Protein AF-A0A832U632-F1 (afdb_monomer_lite)

Foldseek 3Di:
DWFWDQDPVSPDIDTFDWDFPDDPVVVVPDQKTKIWGKALPDDPDVPKDWDAQVNDPDDHDPHTIITDPDIDITGNPD

Sequence (78 aa):
MLGLFPFDDKNEFKKRSWVIVSNEKYNLNHNTVIAIPITSKIRNFEDGIIIDDFDLEEGHLVKKSEICRSKYLLSTNL

Radius of gyration: 12.85 Å; chains: 1; bounding box: 30×26×29 Å

pLDDT: mean 89.88, std 7.74, range [55.75, 97.62]

Structure (mmCIF, N/CA/C/O backbone):
data_AF-A0A832U632-F1
#
_entry.id   AF-A0A832U632-F1
#
loop_
_atom_site.group_PDB
_atom_site.id
_atom_site.type_symbol
_atom_site.label_atom_id
_atom_site.label_alt_id
_atom_site.label_comp_id
_atom_site.label_asym_id
_atom_site.label_entity_id
_atom_site.label_seq_id
_atom_site.pdbx_PDB_ins_code
_atom_site.Cartn_x
_atom_site.Cartn_y
_atom_site.Cartn_z
_atom_site.occupancy
_atom_site.B_iso_or_equiv
_atom_site.auth_seq_id
_atom_site.auth_comp_id
_atom_site.auth_asym_id
_atom_site.auth_atom_id
_atom_site.pdbx_PDB_model_num
ATOM 1 N N . MET A 1 1 ? 4.119 -0.777 8.037 1.00 64.12 1 MET A N 1
ATOM 2 C CA . MET A 1 1 ? 3.120 -1.874 7.978 1.00 64.12 1 MET A CA 1
ATOM 3 C C . MET A 1 1 ? 2.990 -2.349 6.531 1.00 64.12 1 MET A C 1
ATOM 5 O O . MET A 1 1 ? 3.076 -1.512 5.642 1.00 64.12 1 MET A O 1
ATOM 9 N N . LEU A 1 2 ? 2.825 -3.652 6.266 1.00 75.25 2 LEU A N 1
ATOM 10 C CA . LEU A 1 2 ? 2.671 -4.190 4.902 1.00 75.25 2 LEU A CA 1
ATOM 11 C C . LEU A 1 2 ? 1.256 -4.744 4.707 1.00 75.25 2 LEU A C 1
ATOM 13 O O . LEU A 1 2 ? 0.795 -5.522 5.536 1.00 75.25 2 LEU A O 1
ATOM 17 N N . GLY A 1 3 ? 0.595 -4.355 3.619 1.00 79.00 3 GLY A N 1
ATOM 18 C CA . GLY A 1 3 ? -0.722 -4.857 3.215 1.00 79.00 3 GLY A CA 1
ATOM 19 C C . GLY A 1 3 ? -0.608 -5.796 2.016 1.00 79.00 3 GLY A C 1
ATOM 20 O O . GLY A 1 3 ? 0.346 -5.695 1.239 1.00 79.00 3 GLY A O 1
ATOM 21 N N . LEU A 1 4 ? -1.554 -6.724 1.863 1.00 87.50 4 LEU A N 1
ATOM 22 C CA . LEU A 1 4 ? -1.620 -7.613 0.703 1.00 87.50 4 LEU A CA 1
ATOM 23 C C . LEU A 1 4 ? -2.441 -6.941 -0.406 1.00 87.50 4 LEU A C 1
ATOM 25 O O . LEU A 1 4 ? -3.629 -6.693 -0.231 1.00 87.50 4 LEU A O 1
ATOM 29 N N . PHE A 1 5 ? -1.809 -6.651 -1.543 1.00 87.62 5 PHE A N 1
ATOM 30 C CA . PHE A 1 5 ? -2.454 -5.986 -2.678 1.00 87.62 5 PHE A CA 1
ATOM 31 C C . PHE A 1 5 ? -2.370 -6.840 -3.937 1.00 87.62 5 PHE A C 1
ATOM 33 O O . PHE A 1 5 ? -1.347 -7.506 -4.131 1.00 87.62 5 PHE A O 1
ATOM 40 N N . PRO A 1 6 ? -3.382 -6.785 -4.821 1.00 83.75 6 PRO A N 1
ATOM 41 C CA . PRO A 1 6 ? -3.281 -7.430 -6.118 1.00 83.75 6 PRO A CA 1
ATOM 42 C C . PRO A 1 6 ? -2.120 -6.827 -6.918 1.00 83.75 6 PRO A C 1
ATOM 44 O O . PRO A 1 6 ? -1.841 -5.622 -6.875 1.00 83.75 6 PRO A O 1
ATOM 47 N N . PHE A 1 7 ? -1.413 -7.697 -7.628 1.00 80.25 7 PHE A N 1
ATOM 48 C CA . PHE A 1 7 ? -0.448 -7.331 -8.648 1.00 80.25 7 PHE A CA 1
ATOM 49 C C . PHE A 1 7 ? -1.184 -6.799 -9.886 1.00 80.25 7 PHE A C 1
ATOM 51 O O . PHE A 1 7 ? -2.413 -6.823 -9.948 1.00 80.25 7 PHE A O 1
ATOM 58 N N . ASP A 1 8 ? -0.456 -6.265 -10.867 1.00 74.19 8 ASP A N 1
ATOM 59 C CA . ASP A 1 8 ? -1.088 -5.603 -12.019 1.00 74.19 8 ASP A CA 1
ATOM 60 C C . ASP A 1 8 ? -2.010 -6.537 -12.813 1.00 74.19 8 ASP A C 1
ATOM 62 O O . ASP A 1 8 ? -3.014 -6.093 -13.366 1.00 74.19 8 ASP A O 1
ATOM 66 N N . ASP A 1 9 ? -1.665 -7.824 -12.853 1.00 76.00 9 ASP A N 1
ATOM 67 C CA . ASP A 1 9 ? -2.434 -8.876 -13.517 1.00 76.00 9 ASP A CA 1
ATOM 68 C C . ASP A 1 9 ? -3.684 -9.306 -12.735 1.00 76.00 9 ASP A C 1
ATOM 70 O O . ASP A 1 9 ? -4.493 -10.066 -13.259 1.00 76.00 9 ASP A O 1
ATOM 74 N N . LYS A 1 10 ? -3.846 -8.819 -11.496 1.00 75.56 10 LYS A N 1
ATOM 75 C CA . LYS A 1 10 ? -4.897 -9.184 -10.532 1.00 75.56 10 LYS A CA 1
ATOM 76 C C . LYS A 1 10 ? -4.975 -10.679 -10.196 1.00 75.56 10 LYS A C 1
ATOM 78 O O . LYS A 1 10 ? -5.897 -11.081 -9.491 1.00 75.56 10 LYS A O 1
ATOM 83 N N . ASN A 1 11 ? -4.016 -11.473 -10.661 1.00 77.81 11 ASN A N 1
ATOM 84 C CA . ASN A 1 11 ? -3.943 -12.913 -10.439 1.00 77.81 11 ASN A CA 1
ATOM 85 C C . ASN A 1 11 ? -2.968 -13.236 -9.306 1.00 77.81 11 ASN A C 1
ATOM 87 O O . ASN A 1 11 ? -3.162 -14.203 -8.573 1.00 77.81 11 ASN A O 1
ATOM 91 N N . GLU A 1 12 ? -1.946 -12.400 -9.127 1.00 85.19 12 GLU A N 1
ATOM 92 C CA . GLU A 1 12 ? -1.021 -12.489 -8.005 1.00 85.19 12 GLU A CA 1
ATOM 93 C C . GLU A 1 12 ? -1.326 -11.433 -6.943 1.00 85.19 12 GLU A C 1
ATOM 95 O O . GLU A 1 12 ? -1.853 -10.360 -7.232 1.00 85.19 12 GLU A O 1
ATOM 100 N N . PHE A 1 13 ? -0.919 -11.697 -5.701 1.00 87.38 13 PHE A N 1
ATOM 101 C CA . PHE A 1 13 ? -0.920 -10.709 -4.627 1.00 87.38 13 PHE A CA 1
ATOM 102 C C . PHE A 1 13 ? 0.498 -10.501 -4.098 1.00 87.38 13 PHE A C 1
ATOM 104 O O . PHE A 1 13 ? 1.270 -11.449 -3.961 1.00 87.38 13 PHE A O 1
ATOM 111 N N . LYS A 1 14 ? 0.853 -9.256 -3.767 1.00 87.19 14 LYS A N 1
ATOM 112 C CA . LYS A 1 14 ? 2.152 -8.913 -3.171 1.00 87.19 14 LYS A CA 1
ATOM 113 C C . LYS A 1 14 ? 1.963 -8.107 -1.896 1.00 87.19 14 LYS A C 1
ATOM 115 O O . LYS A 1 14 ? 1.119 -7.213 -1.837 1.00 87.19 14 LYS A O 1
ATOM 120 N N . LYS A 1 15 ? 2.789 -8.403 -0.888 1.00 88.81 15 LYS A N 1
ATOM 121 C CA . LYS A 1 15 ? 2.912 -7.564 0.308 1.00 88.81 15 LYS A CA 1
ATOM 122 C C . LYS A 1 15 ? 3.620 -6.267 -0.072 1.00 88.81 15 LYS A C 1
ATOM 124 O O . LYS A 1 15 ? 4.716 -6.313 -0.629 1.00 88.81 15 LYS A O 1
ATOM 129 N N . ARG A 1 16 ? 2.990 -5.124 0.190 1.00 88.25 16 ARG A N 1
ATOM 130 C CA . ARG A 1 16 ? 3.509 -3.796 -0.165 1.00 88.25 16 ARG A CA 1
ATOM 131 C C . ARG A 1 16 ? 3.278 -2.802 0.966 1.00 88.25 16 ARG A C 1
ATOM 133 O O . ARG A 1 16 ? 2.320 -2.940 1.728 1.00 88.25 16 ARG A O 1
ATOM 140 N N . SER A 1 17 ? 4.148 -1.799 1.048 1.00 90.06 17 SER A N 1
ATOM 141 C CA . SER A 1 17 ? 3.868 -0.576 1.805 1.00 90.06 17 SER A CA 1
ATOM 142 C C . SER A 1 17 ? 2.677 0.152 1.184 1.00 90.06 17 SER A C 1
ATOM 144 O O . SER A 1 17 ? 2.359 -0.051 0.008 1.00 90.06 17 SER A O 1
ATOM 146 N N . TRP A 1 18 ? 1.998 0.972 1.977 1.00 91.94 18 TRP A N 1
ATOM 147 C CA . TRP A 1 18 ? 0.744 1.598 1.585 1.00 91.94 18 TRP A CA 1
ATOM 148 C C . TRP A 1 18 ? 0.457 2.854 2.398 1.00 91.94 18 TRP A C 1
ATOM 150 O O . TRP A 1 18 ? 0.943 2.992 3.517 1.00 91.94 18 TRP A O 1
ATOM 160 N N . VAL A 1 19 ? -0.348 3.740 1.814 1.00 92.44 19 VAL A N 1
ATOM 161 C CA . VAL A 1 19 ? -0.845 4.971 2.433 1.00 92.44 19 VAL A CA 1
ATOM 162 C C . VAL A 1 19 ? -2.307 4.773 2.813 1.00 92.44 19 VAL A C 1
ATOM 164 O O . VAL A 1 19 ? -3.103 4.316 1.989 1.00 92.44 19 VAL A O 1
ATOM 167 N N . ILE A 1 20 ? -2.667 5.118 4.048 1.00 94.19 20 ILE A N 1
ATOM 168 C CA . ILE A 1 20 ? -4.063 5.175 4.492 1.00 94.19 20 ILE A CA 1
ATOM 169 C C . ILE A 1 20 ? -4.637 6.522 4.057 1.00 94.19 20 ILE A C 1
ATOM 171 O O . ILE A 1 20 ? -4.085 7.565 4.386 1.00 94.19 20 ILE A O 1
ATOM 175 N N . VAL A 1 21 ? -5.745 6.496 3.319 1.00 94.94 21 VAL A N 1
ATOM 176 C CA . VAL A 1 21 ? -6.433 7.706 2.830 1.00 94.94 21 VAL A CA 1
ATOM 177 C C . VAL A 1 21 ? -7.837 7.871 3.412 1.00 94.94 21 VAL A C 1
ATOM 179 O O . VAL A 1 21 ? -8.488 8.888 3.178 1.00 94.94 21 VAL A O 1
ATOM 182 N N . SER A 1 22 ? -8.336 6.881 4.154 1.00 96.44 22 SER A N 1
ATOM 183 C CA . SER A 1 22 ? -9.567 7.024 4.933 1.00 96.44 22 SER A CA 1
ATOM 184 C C . SER A 1 22 ? -9.341 7.911 6.156 1.00 96.44 22 SER A C 1
ATOM 186 O O . SER A 1 22 ? -8.291 7.865 6.796 1.00 96.44 22 SER A O 1
ATOM 188 N N . ASN A 1 23 ? -10.356 8.712 6.489 1.00 97.12 23 ASN A N 1
ATOM 189 C CA . ASN A 1 23 ? -10.302 9.606 7.641 1.00 97.12 23 ASN A CA 1
ATOM 190 C C . ASN A 1 23 ? -10.345 8.842 8.975 1.00 97.12 23 ASN A C 1
ATOM 192 O O . ASN A 1 23 ? -10.801 7.701 9.054 1.00 97.12 23 ASN A O 1
ATOM 196 N N . GLU A 1 24 ? -9.916 9.516 10.038 1.00 96.88 24 GLU A N 1
ATOM 197 C CA . GLU A 1 24 ? -9.849 8.956 11.388 1.00 96.88 24 GLU A CA 1
ATOM 198 C C . GLU A 1 24 ? -11.205 8.441 11.887 1.00 96.88 24 GLU A C 1
ATOM 200 O O . GLU A 1 24 ? -11.290 7.325 12.393 1.00 96.88 24 GLU A O 1
ATOM 205 N N . LYS A 1 25 ? -12.292 9.196 11.665 1.00 97.62 25 LYS A N 1
ATOM 206 C CA . LYS A 1 25 ? -13.645 8.764 12.047 1.00 97.62 25 LYS A CA 1
ATOM 207 C C . LYS A 1 25 ? -13.994 7.413 11.422 1.00 97.62 25 LYS A C 1
ATOM 209 O O . LYS A 1 25 ? -14.580 6.571 12.091 1.00 97.62 25 LYS A O 1
ATOM 214 N N . TYR A 1 26 ? -13.650 7.183 10.160 1.00 96.56 26 TYR A N 1
ATOM 215 C CA . TYR A 1 26 ? -13.861 5.892 9.519 1.00 96.56 26 TYR A CA 1
ATOM 216 C C . TYR A 1 26 ? -12.996 4.808 10.170 1.00 96.56 26 TYR A C 1
ATOM 218 O O . TYR A 1 26 ? -13.535 3.780 10.579 1.00 96.56 26 TYR A O 1
ATOM 226 N N . ASN A 1 27 ? -11.697 5.078 10.327 1.00 94.62 27 ASN A N 1
ATOM 227 C CA . ASN A 1 27 ? -10.704 4.129 10.841 1.00 94.62 27 ASN A CA 1
ATOM 228 C C . ASN A 1 27 ? -10.996 3.681 12.285 1.00 94.62 27 ASN A C 1
ATOM 230 O O . ASN A 1 27 ? -10.720 2.541 12.632 1.00 94.62 27 ASN A O 1
ATOM 234 N N . LEU A 1 28 ? -11.582 4.550 13.116 1.00 96.12 28 LEU A N 1
ATOM 235 C CA . LEU A 1 28 ? -11.959 4.231 14.500 1.00 96.12 28 LEU A CA 1
ATOM 236 C C . LEU A 1 28 ? -13.231 3.377 14.612 1.00 96.12 28 LEU A C 1
ATOM 238 O O . LEU A 1 28 ? -13.451 2.740 15.637 1.00 96.12 28 LEU A O 1
ATOM 242 N N . ASN A 1 29 ? -14.090 3.389 13.589 1.00 97.00 29 ASN A N 1
ATOM 243 C CA . ASN A 1 29 ? -15.406 2.739 13.628 1.00 97.00 29 ASN A CA 1
ATOM 244 C C . ASN A 1 29 ? -15.487 1.467 12.768 1.00 97.00 29 ASN A C 1
ATOM 246 O O . ASN A 1 29 ? -16.537 0.828 12.729 1.00 97.00 29 ASN A O 1
ATOM 250 N N . HIS A 1 30 ? -14.415 1.099 12.061 1.00 95.31 30 HIS A N 1
ATOM 251 C CA . HIS A 1 30 ? -14.394 -0.055 11.163 1.00 95.31 30 HIS A CA 1
ATOM 252 C C . HIS A 1 30 ? -13.095 -0.842 11.323 1.00 95.31 30 HIS A C 1
ATOM 254 O O . HIS A 1 30 ? -12.025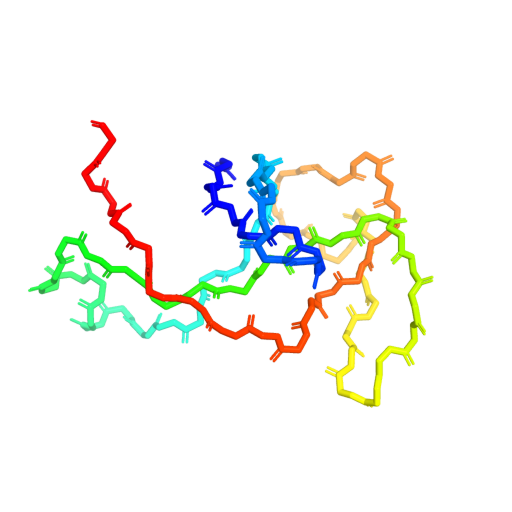 -0.266 11.475 1.00 95.31 30 HIS A O 1
ATOM 260 N N . ASN A 1 31 ? -13.169 -2.164 11.155 1.00 94.38 31 ASN A N 1
ATOM 261 C CA . ASN A 1 31 ? -11.989 -3.040 11.081 1.00 94.38 31 ASN A CA 1
ATOM 262 C C . ASN A 1 31 ? -11.365 -3.059 9.677 1.00 94.38 31 ASN A C 1
ATOM 264 O O . ASN A 1 31 ? -10.811 -4.063 9.223 1.00 94.38 31 ASN A O 1
ATOM 268 N N . THR A 1 32 ? -11.542 -1.966 8.946 1.00 94.44 32 THR A N 1
ATOM 269 C CA . THR A 1 32 ? -11.067 -1.802 7.585 1.00 94.44 32 THR A CA 1
ATOM 270 C C . THR A 1 32 ? -10.616 -0.373 7.372 1.00 94.44 32 THR A C 1
ATOM 272 O O . THR A 1 32 ? -11.159 0.550 7.971 1.00 94.44 32 THR A O 1
ATOM 275 N N . VAL A 1 33 ? -9.687 -0.178 6.448 1.00 95.38 33 VAL A N 1
ATOM 276 C CA . VAL A 1 33 ? -9.203 1.142 6.038 1.00 95.38 33 VAL A CA 1
ATOM 277 C C . VAL A 1 33 ? -9.135 1.235 4.521 1.00 95.38 33 VAL A C 1
ATOM 279 O O . VAL A 1 33 ? -8.991 0.224 3.829 1.00 95.38 33 VAL A O 1
ATOM 282 N N . ILE A 1 34 ? -9.232 2.453 3.992 1.00 95.31 34 ILE A N 1
ATOM 283 C CA . ILE A 1 34 ? -9.022 2.709 2.568 1.00 95.31 34 ILE A CA 1
ATOM 284 C C . ILE A 1 34 ? -7.544 3.014 2.363 1.00 95.31 34 ILE A C 1
ATOM 286 O O . ILE A 1 34 ? -6.992 3.944 2.948 1.00 95.31 34 ILE A O 1
ATOM 290 N N . ALA A 1 35 ? -6.925 2.213 1.511 1.00 94.31 35 ALA A N 1
ATOM 291 C CA . ALA A 1 35 ? -5.494 2.119 1.336 1.00 94.31 35 ALA A CA 1
ATOM 292 C C . ALA A 1 35 ? -5.089 2.310 -0.121 1.00 94.31 35 ALA A C 1
ATOM 294 O O . ALA A 1 35 ? -5.777 1.840 -1.030 1.00 94.31 35 ALA A O 1
ATOM 295 N N . ILE A 1 36 ? -3.919 2.899 -0.340 1.00 93.81 36 ILE A N 1
ATOM 296 C CA . ILE A 1 36 ? -3.283 2.978 -1.652 1.00 93.81 36 ILE A CA 1
ATOM 297 C C . ILE A 1 36 ? -1.898 2.331 -1.571 1.00 93.81 36 ILE A C 1
ATOM 299 O O . ILE A 1 36 ? -1.094 2.743 -0.735 1.00 93.81 36 ILE A O 1
ATOM 303 N N . PRO A 1 37 ? -1.581 1.323 -2.404 1.00 92.56 37 PRO A N 1
ATOM 304 C CA . PRO A 1 37 ? -0.271 0.697 -2.379 1.00 92.56 37 PRO A CA 1
ATOM 305 C C . PRO A 1 37 ? 0.809 1.636 -2.920 1.00 92.56 37 PRO A C 1
ATOM 307 O O . PRO A 1 37 ? 0.588 2.402 -3.858 1.00 92.56 37 PRO A O 1
ATOM 310 N N . ILE A 1 38 ? 2.011 1.494 -2.374 1.00 93.31 38 ILE A N 1
ATOM 311 C CA . ILE A 1 38 ? 3.235 2.145 -2.846 1.00 93.31 38 ILE A CA 1
ATOM 312 C C . ILE A 1 38 ? 4.028 1.134 -3.685 1.00 93.31 38 ILE A C 1
ATOM 314 O O . ILE A 1 38 ? 4.072 -0.062 -3.371 1.00 93.31 38 ILE A O 1
ATOM 318 N N . THR A 1 39 ? 4.662 1.588 -4.766 1.00 91.56 39 THR A N 1
ATOM 319 C CA . THR A 1 39 ? 5.550 0.757 -5.587 1.00 91.56 39 THR A CA 1
ATOM 320 C C . THR A 1 39 ? 6.878 1.446 -5.864 1.00 91.56 39 THR A C 1
ATOM 322 O O . THR A 1 39 ? 6.914 2.597 -6.269 1.00 91.56 39 THR A O 1
ATOM 325 N N . SER A 1 40 ? 7.989 0.722 -5.726 1.00 93.00 40 SER A N 1
ATOM 326 C CA . SER A 1 40 ? 9.308 1.220 -6.142 1.00 93.00 40 SER A CA 1
ATOM 327 C C . SER A 1 40 ? 9.536 1.123 -7.657 1.00 93.00 40 SER A C 1
ATOM 329 O O . SER A 1 40 ? 10.604 1.480 -8.147 1.00 93.00 40 SER A O 1
ATOM 331 N N . LYS A 1 41 ? 8.585 0.554 -8.415 1.00 92.12 41 LYS A N 1
ATOM 332 C CA . LYS A 1 41 ? 8.625 0.545 -9.880 1.00 92.12 41 LYS A CA 1
ATOM 333 C C . LYS A 1 41 ? 7.886 1.782 -10.371 1.00 92.12 41 LYS A C 1
ATOM 335 O O . LYS A 1 41 ? 6.674 1.720 -10.556 1.00 92.12 41 LYS A O 1
ATOM 340 N N . ILE A 1 42 ? 8.638 2.859 -10.578 1.00 94.00 42 ILE A N 1
ATOM 341 C CA . ILE A 1 42 ? 8.119 4.129 -11.084 1.00 94.00 42 ILE A CA 1
ATOM 342 C C . ILE A 1 42 ? 7.551 3.926 -12.490 1.00 94.00 42 ILE A C 1
ATOM 344 O O . ILE A 1 42 ? 8.236 3.424 -13.385 1.00 94.00 42 ILE A O 1
ATOM 348 N N . ARG A 1 43 ? 6.278 4.267 -12.659 1.00 91.31 43 ARG A N 1
ATOM 349 C CA . ARG A 1 43 ? 5.503 4.153 -13.898 1.00 91.31 43 ARG A CA 1
ATOM 350 C C . ARG A 1 43 ? 5.044 5.502 -14.422 1.00 91.31 43 ARG A C 1
ATOM 352 O O . ARG A 1 43 ? 4.670 5.548 -15.589 1.00 91.31 43 ARG A O 1
ATOM 359 N N . ASN A 1 44 ? 5.110 6.552 -13.601 1.00 91.62 44 ASN A N 1
ATOM 360 C CA . ASN A 1 44 ? 4.618 7.888 -13.927 1.00 91.62 44 ASN A CA 1
ATOM 361 C C . ASN A 1 44 ? 3.127 7.837 -14.286 1.00 91.62 44 ASN A C 1
ATOM 363 O O . ASN A 1 44 ? 2.721 8.172 -15.398 1.00 91.62 44 ASN A O 1
ATOM 367 N N . PHE A 1 45 ? 2.314 7.331 -13.359 1.00 88.31 45 PHE A N 1
ATOM 368 C CA . PHE A 1 45 ? 0.866 7.417 -13.474 1.00 88.31 45 PHE A CA 1
ATOM 369 C C . PHE A 1 45 ? 0.440 8.888 -13.565 1.00 88.31 45 PHE A C 1
ATOM 371 O O . PHE A 1 45 ? 1.047 9.744 -12.931 1.00 88.31 45 PHE A O 1
ATOM 378 N N . GLU A 1 46 ? -0.626 9.168 -14.319 1.00 88.56 46 GLU A N 1
ATOM 379 C CA . GLU A 1 46 ? -1.147 10.532 -14.521 1.00 88.56 46 GLU A CA 1
ATOM 380 C C . GLU A 1 46 ? -1.435 11.254 -13.191 1.00 88.56 46 GLU A C 1
ATOM 382 O O . GLU A 1 46 ? -1.036 12.399 -13.019 1.00 88.56 46 GLU A O 1
ATOM 387 N N . ASP A 1 47 ? -2.000 10.528 -12.220 1.00 86.81 47 ASP A N 1
ATOM 388 C CA . ASP A 1 47 ? -2.240 10.995 -10.844 1.00 86.81 47 ASP A CA 1
ATOM 389 C C . ASP A 1 47 ? -1.286 10.339 -9.825 1.00 86.81 47 ASP A C 1
ATOM 391 O O . ASP A 1 47 ? -1.613 10.166 -8.647 1.00 86.81 47 ASP A O 1
ATOM 395 N N . GLY A 1 48 ? -0.129 9.865 -10.292 1.00 88.81 48 GLY A N 1
ATOM 396 C CA . GLY A 1 48 ? 0.894 9.253 -9.454 1.00 88.81 48 GLY A CA 1
ATOM 397 C C . GLY A 1 48 ? 1.643 10.304 -8.649 1.00 88.81 48 GLY A C 1
ATOM 398 O O . GLY A 1 48 ? 2.030 11.347 -9.169 1.00 88.81 48 GLY A O 1
ATOM 399 N N . ILE A 1 49 ? 1.891 10.015 -7.373 1.00 93.69 49 ILE A N 1
ATOM 400 C CA . ILE A 1 49 ? 2.732 10.864 -6.526 1.00 93.69 49 ILE A CA 1
ATOM 401 C C . ILE A 1 49 ? 4.052 10.139 -6.313 1.00 93.69 49 ILE A C 1
ATOM 403 O O . ILE A 1 49 ? 4.078 9.040 -5.752 1.00 93.69 49 ILE A O 1
ATOM 407 N N . ILE A 1 50 ? 5.140 10.750 -6.777 1.00 96.50 50 ILE A N 1
ATOM 408 C CA . ILE A 1 50 ? 6.494 10.281 -6.495 1.00 96.50 50 ILE A CA 1
ATOM 409 C C . ILE A 1 50 ? 6.849 10.690 -5.072 1.00 96.50 50 ILE A C 1
ATOM 411 O O . ILE A 1 50 ? 6.697 11.853 -4.717 1.00 96.50 50 ILE A O 1
ATOM 415 N N . ILE A 1 51 ? 7.334 9.726 -4.298 1.00 96.12 51 ILE A N 1
ATOM 416 C CA . ILE A 1 51 ? 7.806 9.921 -2.931 1.00 96.12 51 ILE A CA 1
ATOM 417 C C . ILE A 1 51 ? 9.193 9.303 -2.770 1.00 96.12 51 ILE A C 1
ATOM 419 O O . ILE A 1 51 ? 9.512 8.273 -3.381 1.00 96.12 51 ILE A O 1
ATOM 423 N N . ASP A 1 52 ? 10.023 9.897 -1.933 1.00 96.69 52 ASP A N 1
ATOM 424 C CA . ASP A 1 52 ? 11.243 9.284 -1.433 1.00 96.69 52 ASP A CA 1
ATOM 425 C C . ASP A 1 52 ? 11.340 9.345 0.094 1.00 96.69 52 ASP A C 1
ATOM 427 O O . ASP A 1 52 ? 10.354 9.582 0.788 1.00 96.69 52 ASP A O 1
ATOM 431 N N . ASP A 1 53 ? 12.502 8.972 0.622 1.00 95.25 53 ASP A N 1
ATOM 432 C CA . ASP A 1 53 ? 12.712 8.842 2.061 1.00 95.25 53 ASP A CA 1
ATOM 433 C C . ASP A 1 53 ? 12.617 10.186 2.796 1.00 95.25 53 ASP A C 1
ATOM 435 O O . ASP A 1 53 ? 12.224 10.220 3.956 1.00 95.25 53 ASP A O 1
ATOM 439 N N . PHE A 1 54 ? 12.930 11.296 2.118 1.00 96.06 54 PHE A N 1
ATOM 440 C CA . PHE A 1 54 ? 12.899 12.630 2.719 1.00 96.06 54 PHE A CA 1
ATOM 441 C C . PHE A 1 54 ? 11.484 13.200 2.849 1.00 96.06 54 PHE A C 1
ATOM 443 O O . PHE A 1 54 ? 11.288 14.171 3.576 1.00 96.06 54 PHE A O 1
ATOM 450 N N . ASP A 1 55 ? 10.504 12.595 2.176 1.00 95.25 55 ASP A N 1
ATOM 451 C CA . ASP A 1 55 ? 9.096 12.985 2.268 1.00 95.25 55 ASP A CA 1
ATOM 452 C C . ASP A 1 55 ? 8.398 12.394 3.509 1.00 95.25 55 ASP A C 1
ATOM 454 O O . ASP A 1 55 ? 7.220 12.665 3.748 1.00 95.25 55 ASP A O 1
ATOM 458 N N . LEU A 1 56 ? 9.089 11.552 4.287 1.00 92.19 56 LEU A N 1
ATOM 459 C CA . LEU A 1 56 ? 8.536 10.886 5.463 1.00 92.19 56 LEU A CA 1
ATOM 460 C C . LEU A 1 56 ? 8.910 11.627 6.751 1.00 92.19 56 LEU A C 1
ATOM 462 O O . LEU A 1 56 ? 10.084 11.812 7.056 1.00 92.19 56 LEU A O 1
ATOM 466 N N . GLU A 1 57 ? 7.906 11.976 7.557 1.00 95.06 57 GLU A N 1
ATOM 467 C CA . GLU A 1 57 ? 8.126 12.471 8.926 1.00 95.06 57 GLU A CA 1
ATOM 468 C C . GLU A 1 57 ? 8.637 11.355 9.852 1.00 95.06 57 GLU A C 1
ATOM 470 O O . GLU A 1 57 ? 9.484 11.582 10.714 1.00 95.06 57 GLU A O 1
ATOM 475 N N . GLU A 1 58 ? 8.141 10.130 9.646 1.00 91.50 58 GLU A N 1
ATOM 476 C CA . GLU A 1 58 ? 8.521 8.936 10.397 1.00 91.50 58 GLU A CA 1
ATOM 477 C C . GLU A 1 58 ? 8.669 7.714 9.476 1.00 91.50 58 GLU A C 1
ATOM 479 O O . GLU A 1 58 ? 7.918 7.523 8.515 1.00 91.50 58 GLU A O 1
ATOM 484 N N . GLY A 1 59 ? 9.597 6.820 9.829 1.00 87.38 59 GLY A N 1
ATOM 485 C CA . GLY A 1 59 ? 9.859 5.580 9.097 1.00 87.38 59 GLY A CA 1
ATOM 486 C C . GLY A 1 59 ? 11.002 5.698 8.088 1.00 87.38 59 GLY A C 1
ATOM 487 O O . GLY A 1 59 ? 11.840 6.584 8.193 1.0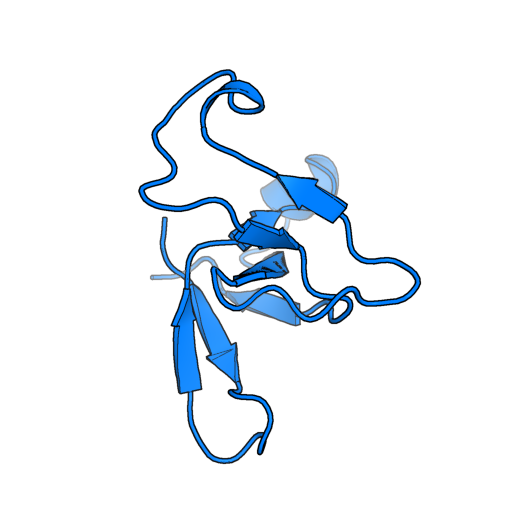0 87.38 59 GLY A O 1
ATOM 488 N N . HIS A 1 60 ? 11.077 4.737 7.162 1.00 90.00 60 HIS A N 1
ATOM 489 C CA . HIS A 1 60 ? 12.103 4.711 6.119 1.00 90.00 60 HIS A CA 1
ATOM 490 C C . HIS A 1 60 ? 11.581 4.059 4.833 1.00 90.00 60 HIS A C 1
ATOM 492 O O . HIS A 1 60 ? 10.956 2.988 4.864 1.00 90.00 60 HIS A O 1
ATOM 498 N N . LEU A 1 61 ? 11.886 4.670 3.693 1.00 90.94 61 LEU A N 1
ATOM 499 C CA . LEU A 1 61 ? 11.622 4.173 2.355 1.00 90.94 61 LEU A CA 1
ATOM 500 C C . LEU A 1 61 ? 12.937 3.761 1.679 1.00 90.94 61 LEU A C 1
ATOM 502 O O . LEU A 1 61 ? 13.707 4.579 1.193 1.00 90.94 61 LEU A O 1
ATOM 506 N N . VAL A 1 62 ? 13.148 2.450 1.546 1.00 91.06 62 VAL A N 1
ATOM 507 C CA . VAL A 1 62 ? 14.394 1.874 0.993 1.00 91.06 62 VAL A CA 1
ATOM 508 C C . VAL A 1 62 ? 14.692 2.332 -0.446 1.00 91.06 62 VAL A C 1
ATOM 510 O O . VAL A 1 62 ? 15.836 2.301 -0.895 1.00 91.06 62 VAL A O 1
ATOM 513 N N . LYS A 1 63 ? 13.661 2.697 -1.217 1.00 94.50 63 LYS A N 1
ATOM 514 C CA . LYS A 1 63 ? 13.785 3.137 -2.613 1.00 94.50 63 LYS A CA 1
ATOM 515 C C . LYS A 1 63 ? 1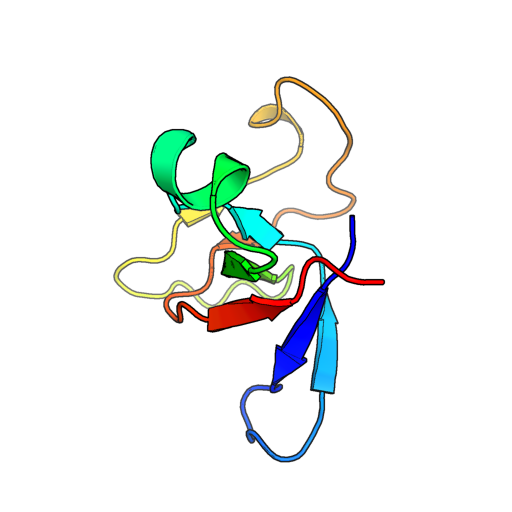2.762 4.219 -2.913 1.00 94.50 63 LYS A C 1
ATOM 517 O O . LYS A 1 63 ? 11.603 4.056 -2.533 1.00 94.50 63 LYS A O 1
ATOM 522 N N . LYS A 1 64 ? 13.149 5.218 -3.714 1.00 96.81 64 LYS A N 1
ATOM 523 C CA . LYS A 1 64 ? 12.203 6.142 -4.357 1.00 96.81 64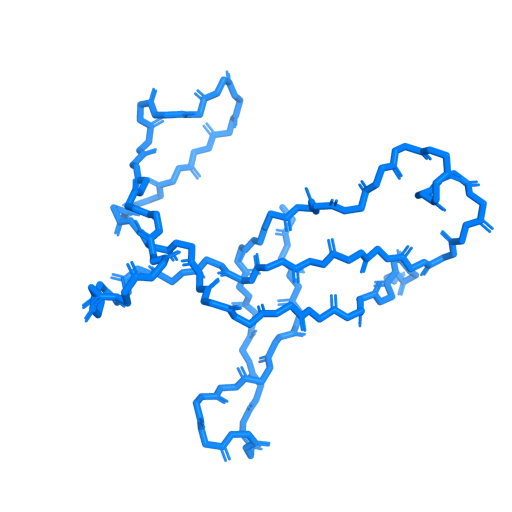 LYS A CA 1
ATOM 524 C C . LYS A 1 64 ? 11.051 5.350 -4.975 1.00 96.81 64 LYS A C 1
ATOM 526 O O . LYS A 1 64 ? 11.272 4.345 -5.657 1.00 96.81 64 LYS A O 1
ATOM 531 N N . SER A 1 65 ? 9.835 5.765 -4.660 1.00 96.44 65 SER A N 1
ATOM 532 C CA . SER A 1 65 ? 8.618 5.027 -4.963 1.00 96.44 65 SER A CA 1
ATOM 533 C C . SER A 1 65 ? 7.530 5.945 -5.502 1.00 96.44 65 SER A C 1
ATOM 535 O O . SER A 1 65 ? 7.657 7.162 -5.525 1.00 96.44 65 SER A O 1
ATOM 537 N N . GLU A 1 66 ? 6.456 5.331 -5.969 1.00 95.94 66 GLU A N 1
ATOM 538 C CA . GLU A 1 66 ? 5.276 5.992 -6.490 1.00 95.94 66 GLU A CA 1
ATOM 539 C C . GLU A 1 66 ? 4.038 5.453 -5.771 1.00 95.94 66 GLU A C 1
ATOM 541 O O . GLU A 1 66 ? 3.870 4.237 -5.598 1.00 95.94 66 GLU A O 1
ATOM 546 N N . ILE A 1 67 ? 3.166 6.361 -5.346 1.00 94.88 67 ILE A N 1
ATOM 547 C CA . ILE A 1 67 ? 1.836 6.042 -4.833 1.00 94.88 67 ILE A CA 1
ATOM 548 C C . ILE A 1 67 ? 0.957 5.648 -6.028 1.00 94.88 67 ILE A C 1
ATOM 550 O 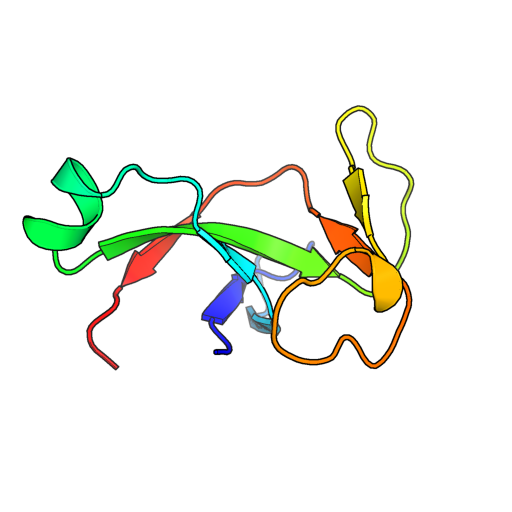O . ILE A 1 67 ? 0.809 6.405 -6.986 1.00 94.88 67 ILE A O 1
ATOM 554 N N . CYS A 1 68 ? 0.394 4.437 -5.999 1.00 91.06 68 CYS A N 1
ATOM 555 C CA . CYS A 1 68 ? -0.396 3.912 -7.115 1.00 91.06 68 CYS A CA 1
ATOM 556 C C . CYS A 1 68 ? -1.747 4.638 -7.261 1.00 91.06 68 CYS A C 1
ATOM 558 O O . CYS A 1 68 ? -2.298 5.156 -6.301 1.00 91.06 68 CYS A O 1
ATOM 560 N N . ARG A 1 69 ? -2.375 4.564 -8.440 1.00 86.94 69 ARG A N 1
ATOM 561 C CA . ARG A 1 69 ? -3.710 5.161 -8.663 1.00 86.94 69 ARG A CA 1
ATOM 562 C C . ARG A 1 69 ? -4.879 4.429 -7.980 1.00 86.94 69 ARG A C 1
ATOM 564 O O . ARG A 1 69 ? -5.964 4.982 -7.818 1.00 86.94 69 ARG A O 1
ATOM 571 N N . SER A 1 70 ? -4.701 3.149 -7.650 1.00 88.44 70 SER A N 1
ATOM 572 C CA . SER A 1 70 ? -5.800 2.277 -7.215 1.00 88.44 70 SER A CA 1
ATOM 573 C C . SER A 1 70 ? -5.988 2.300 -5.700 1.00 88.44 70 SER A C 1
ATOM 575 O O . SER A 1 70 ? -5.035 2.083 -4.954 1.00 88.44 7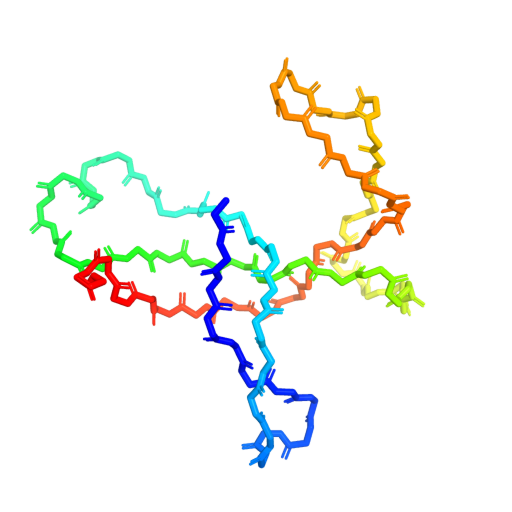0 SER A O 1
ATOM 577 N N . LYS A 1 71 ? -7.236 2.478 -5.259 1.00 91.25 71 LYS A N 1
ATOM 578 C CA . LYS A 1 71 ? -7.649 2.412 -3.851 1.00 91.25 71 LYS A CA 1
ATOM 579 C C . LYS A 1 71 ? -8.218 1.032 -3.531 1.00 91.25 71 LYS A C 1
ATOM 581 O O . LYS A 1 71 ? -8.941 0.462 -4.346 1.00 91.25 71 LYS A O 1
ATOM 586 N N . TYR A 1 72 ? -7.926 0.526 -2.341 1.00 92.31 72 TYR A N 1
ATOM 587 C CA . TYR A 1 72 ? -8.398 -0.769 -1.860 1.00 92.31 72 TYR A CA 1
ATOM 588 C C . TYR A 1 72 ? -8.943 -0.646 -0.443 1.00 92.31 72 TYR A C 1
ATOM 590 O O . TYR A 1 72 ? -8.422 0.126 0.358 1.00 92.31 72 TYR A O 1
ATOM 598 N N . LEU A 1 73 ? -9.974 -1.428 -0.131 1.00 93.94 73 LEU A N 1
ATOM 599 C CA . LEU A 1 73 ? -10.427 -1.630 1.239 1.00 93.94 73 LEU A CA 1
ATOM 600 C C . LEU A 1 73 ? -9.598 -2.765 1.849 1.00 93.94 73 LEU A C 1
ATOM 602 O O . LEU A 1 73 ? -9.644 -3.889 1.350 1.00 93.94 73 LEU A O 1
ATOM 606 N N . LEU A 1 74 ? -8.827 -2.476 2.893 1.00 91.56 74 LEU A N 1
ATOM 607 C CA . LEU A 1 74 ? -8.003 -3.464 3.584 1.00 91.56 74 LEU A CA 1
ATOM 608 C C . LEU A 1 74 ? -8.560 -3.763 4.965 1.00 91.56 74 LEU A C 1
ATOM 610 O O . LEU A 1 74 ? -8.831 -2.835 5.720 1.00 91.56 74 LEU A O 1
ATOM 614 N N . SER A 1 75 ? -8.667 -5.049 5.301 1.00 89.56 75 SER A N 1
ATOM 615 C CA . SER A 1 75 ? -8.909 -5.493 6.676 1.00 89.56 75 SER A CA 1
ATOM 616 C C . SER A 1 75 ? -7.724 -5.121 7.564 1.00 89.56 75 SER A C 1
ATOM 618 O O . SER A 1 75 ? -6.578 -5.398 7.209 1.00 89.56 75 SER A O 1
ATOM 620 N N . THR A 1 76 ? -8.004 -4.521 8.719 1.00 83.31 76 THR A N 1
ATOM 621 C CA . THR A 1 76 ? -7.011 -4.235 9.769 1.00 83.31 76 THR A CA 1
ATOM 622 C C . THR A 1 76 ? -6.934 -5.333 10.822 1.00 83.31 76 THR A C 1
ATOM 624 O O . THR A 1 76 ? -6.051 -5.292 11.674 1.00 83.31 76 THR A O 1
ATOM 627 N N . ASN A 1 77 ? -7.826 -6.325 10.755 1.00 71.38 77 ASN A N 1
ATOM 628 C CA . ASN A 1 77 ? -7.687 -7.560 11.516 1.00 71.38 77 ASN A CA 1
ATOM 629 C C . ASN A 1 77 ? -6.563 -8.381 10.864 1.00 71.38 77 ASN A C 1
ATOM 631 O O . ASN A 1 77 ? -6.790 -9.001 9.820 1.00 71.38 77 ASN A O 1
ATOM 635 N N . LEU A 1 78 ? -5.357 -8.287 11.430 1.00 55.75 78 LEU A N 1
ATOM 636 C CA . LEU A 1 78 ? -4.197 -9.130 11.118 1.00 55.75 78 LEU A CA 1
ATOM 637 C C . LEU A 1 78 ? -4.203 -10.390 11.985 1.00 55.75 78 LEU A C 1
ATOM 639 O O . LEU A 1 78 ? -4.519 -10.263 13.188 1.00 55.75 78 LEU A O 1
#

Secondary structure (DSSP, 8-state):
--EEEE-TTSSSEEEE-EEE-S-HHHHHH-SEEEEEEEESS----TT-EEE-GGG-SSS--SS-EEE-S--EEEE---